Protein AF-A0A4U3A2M6-F1 (afdb_monomer)

InterPro domains:
  IPR001333 Peptidase M32, carboxypeptidase Taq [PF02074] (1-107)
  IPR001333 Peptidase M32, carboxypeptidase Taq [PR00998] (12-31)
  IPR001333 Peptidase M32, carboxypeptidase Taq [PR00998] (32-51)
  IPR001333 Peptidase M32, carboxypeptidase Taq [PR00998] (59-75)
  IPR001333 Peptidase M32, carboxypeptidase Taq [PR00998] (100-107)
  IPR001333 Peptidase M32, carboxypeptidase Taq [PS52034] (1-107)
  IPR001333 Peptidase M32, carboxypeptidase Taq [PTHR34217] (1-107)

Solvent-accessible surface area (backbone atoms only — not comparable to full-atom values): 6215 Å² total; per-residue (Å²): 131,61,46,59,49,76,81,46,81,93,41,64,45,67,42,59,46,83,42,100,90,41,64,62,49,29,55,47,38,38,39,24,26,44,19,38,37,55,54,51,57,64,55,61,73,92,29,63,97,43,100,67,60,56,74,94,40,70,70,60,39,50,48,34,13,48,40,36,25,54,66,41,66,60,27,66,72,48,43,76,72,43,45,68,62,50,41,74,74,42,86,56,78,52,70,93,52,52,74,65,60,51,50,61,74,74,107

Structure (mmCIF, N/CA/C/O backbone):
data_AF-A0A4U3A2M6-F1
#
_entry.id   AF-A0A4U3A2M6-F1
#
loop_
_atom_site.group_PDB
_atom_site.id
_atom_site.type_symbol
_atom_site.label_atom_id
_atom_site.label_alt_id
_atom_site.label_comp_id
_atom_site.label_asym_id
_atom_site.label_entity_id
_atom_site.label_seq_id
_atom_site.pdbx_PDB_ins_code
_atom_site.Cartn_x
_atom_site.Cartn_y
_atom_site.Cartn_z
_atom_site.occupancy
_atom_site.B_iso_or_equiv
_atom_site.auth_seq_id
_atom_site.auth_comp_id
_atom_site.auth_asym_id
_atom_site.auth_atom_id
_atom_site.pdbx_PDB_model_num
ATOM 1 N N . HIS A 1 1 ? 12.305 2.663 8.512 1.00 92.00 1 HIS A N 1
ATOM 2 C CA . HIS A 1 1 ? 11.485 3.365 7.513 1.00 92.00 1 HIS A CA 1
ATOM 3 C C . HIS A 1 1 ? 11.029 2.320 6.517 1.00 92.00 1 HIS A C 1
ATOM 5 O O . HIS A 1 1 ? 11.903 1.569 6.098 1.00 92.00 1 HIS A O 1
ATOM 11 N N . PRO A 1 2 ? 9.717 2.187 6.266 1.00 97.12 2 PRO A N 1
ATOM 12 C CA . PRO A 1 2 ? 9.193 1.354 5.184 1.00 97.12 2 PRO A CA 1
ATOM 13 C C . PRO A 1 2 ? 9.828 1.729 3.841 1.00 97.12 2 PRO A C 1
ATOM 15 O O . PRO A 1 2 ? 10.270 2.869 3.679 1.00 97.12 2 PRO A O 1
ATOM 18 N N . PHE A 1 3 ? 9.959 0.741 2.963 1.00 98.38 3 PHE A N 1
ATOM 19 C CA . PHE A 1 3 ? 10.433 0.899 1.591 1.00 98.38 3 PHE A CA 1
ATOM 20 C C . PHE A 1 3 ? 10.107 -0.352 0.771 1.00 98.38 3 PHE A C 1
ATOM 22 O O . PHE A 1 3 ? 10.019 -1.459 1.322 1.00 98.38 3 PHE A O 1
ATOM 29 N N . GLU A 1 4 ? 10.037 -0.168 -0.540 1.00 98.56 4 GLU A N 1
ATOM 30 C CA . GLU A 1 4 ? 10.047 -1.195 -1.573 1.00 98.56 4 GLU A CA 1
ATOM 31 C C . GLU A 1 4 ? 11.446 -1.309 -2.203 1.00 98.56 4 GLU A C 1
ATOM 33 O O . GLU A 1 4 ? 12.201 -0.336 -2.288 1.00 98.56 4 GLU A O 1
ATOM 38 N N . ILE A 1 5 ? 11.828 -2.528 -2.588 1.00 98.25 5 ILE A N 1
ATOM 39 C CA . ILE A 1 5 ? 13.028 -2.787 -3.378 1.00 98.25 5 ILE A CA 1
ATOM 40 C C . ILE A 1 5 ? 12.817 -3.936 -4.365 1.00 98.25 5 ILE A C 1
ATOM 42 O O . ILE A 1 5 ? 12.459 -5.059 -3.997 1.00 98.25 5 ILE A O 1
ATOM 46 N N . THR A 1 6 ? 13.163 -3.670 -5.619 1.00 97.25 6 THR A N 1
ATOM 47 C CA . THR A 1 6 ? 13.178 -4.659 -6.692 1.00 97.25 6 THR A CA 1
ATOM 48 C C . THR A 1 6 ? 14.576 -5.263 -6.824 1.00 97.25 6 THR A C 1
ATOM 50 O O . THR A 1 6 ? 15.545 -4.569 -7.131 1.00 97.25 6 THR A O 1
ATOM 53 N N . LEU A 1 7 ? 14.699 -6.571 -6.576 1.00 96.31 7 LEU A N 1
ATOM 54 C CA . LEU A 1 7 ? 15.950 -7.322 -6.756 1.00 96.31 7 LEU A CA 1
ATOM 55 C C . LEU A 1 7 ? 16.069 -7.872 -8.181 1.00 96.31 7 LEU A C 1
ATOM 57 O O . LEU A 1 7 ? 17.15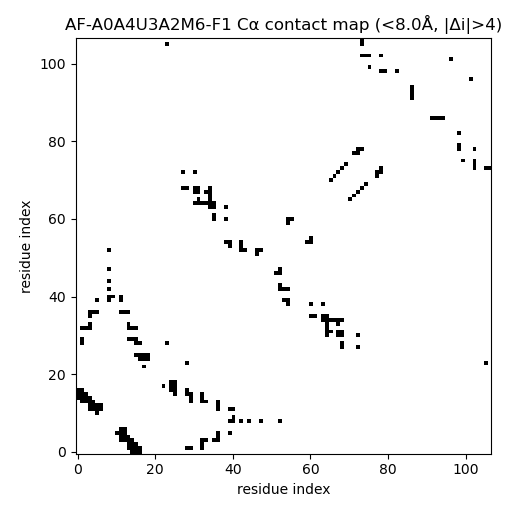7 -7.926 -8.750 1.00 96.31 7 LEU A O 1
ATOM 61 N N . ASN A 1 8 ? 14.941 -8.306 -8.739 1.00 93.25 8 ASN A N 1
ATOM 62 C CA . ASN A 1 8 ? 14.736 -8.646 -10.144 1.00 93.25 8 ASN A CA 1
ATOM 63 C C . ASN A 1 8 ? 13.223 -8.633 -10.430 1.00 93.25 8 ASN A C 1
ATOM 65 O O . ASN A 1 8 ? 12.424 -8.538 -9.502 1.00 93.25 8 ASN A O 1
ATOM 69 N N . ARG A 1 9 ? 12.814 -8.775 -11.697 1.00 92.00 9 ARG A N 1
ATOM 70 C CA . ARG A 1 9 ? 11.395 -8.730 -12.099 1.00 92.00 9 ARG A CA 1
ATOM 71 C C . ARG A 1 9 ? 10.497 -9.713 -11.320 1.00 92.00 9 ARG A C 1
ATOM 73 O O . ARG A 1 9 ? 9.321 -9.432 -11.116 1.00 92.00 9 ARG A O 1
ATOM 80 N N . GLY A 1 10 ? 11.033 -10.855 -10.885 1.00 93.44 10 GLY A N 1
ATOM 81 C CA . GLY A 1 10 ? 10.313 -11.861 -10.095 1.00 93.44 10 GLY A CA 1
ATOM 82 C C . GLY A 1 10 ? 10.468 -11.733 -8.575 1.00 93.44 10 GLY A C 1
ATOM 83 O O . GLY A 1 10 ? 9.882 -12.535 -7.850 1.00 93.44 10 GLY A O 1
ATOM 84 N N . ASP A 1 11 ? 11.251 -10.772 -8.080 1.00 97.88 11 ASP A N 1
ATOM 85 C CA . ASP A 1 11 ? 11.556 -10.592 -6.657 1.00 97.88 11 ASP A CA 1
ATOM 86 C C . ASP A 1 11 ? 11.511 -9.102 -6.294 1.00 97.88 11 ASP A C 1
ATOM 88 O O . ASP A 1 11 ? 12.506 -8.376 -6.381 1.00 97.88 11 ASP A O 1
ATOM 92 N N . VAL A 1 12 ? 10.314 -8.671 -5.900 1.00 98.31 12 VAL A N 1
ATOM 93 C CA . VAL A 1 12 ? 9.995 -7.316 -5.449 1.00 98.31 12 VAL A CA 1
ATOM 94 C C . VAL A 1 12 ? 9.576 -7.400 -3.988 1.00 98.31 12 VAL A C 1
ATOM 96 O O . VAL A 1 12 ? 8.599 -8.078 -3.656 1.00 98.31 12 VAL A O 1
ATOM 99 N N . ARG A 1 13 ? 10.340 -6.764 -3.101 1.00 98.62 13 ARG A N 1
ATOM 100 C CA . ARG A 1 13 ? 10.186 -6.892 -1.648 1.00 98.62 13 ARG A CA 1
ATOM 101 C C . ARG A 1 13 ? 9.763 -5.573 -1.045 1.00 98.62 13 ARG A C 1
ATOM 103 O O . ARG A 1 13 ? 10.229 -4.522 -1.456 1.00 98.62 13 ARG A O 1
ATOM 110 N N . ILE A 1 14 ? 8.947 -5.651 -0.005 1.00 98.75 14 ILE A N 1
ATOM 111 C CA . ILE A 1 14 ? 8.521 -4.488 0.765 1.00 98.75 14 ILE A CA 1
ATOM 112 C C . ILE A 1 14 ? 8.860 -4.678 2.233 1.00 98.75 14 ILE A C 1
ATOM 114 O O . ILE A 1 14 ? 8.961 -5.801 2.735 1.00 98.75 14 ILE A O 1
ATOM 118 N N . THR A 1 15 ? 9.006 -3.569 2.938 1.00 98.56 15 THR A N 1
ATOM 119 C CA . THR A 1 15 ? 9.123 -3.540 4.391 1.00 98.56 15 THR A CA 1
ATOM 120 C C . THR A 1 15 ? 8.027 -2.663 4.968 1.00 98.56 15 THR A C 1
ATOM 122 O O . THR A 1 15 ? 7.540 -1.748 4.320 1.00 98.56 15 THR A O 1
ATOM 125 N N . THR A 1 16 ? 7.634 -2.924 6.208 1.00 98.38 16 THR A N 1
ATOM 126 C CA . THR A 1 16 ? 6.687 -2.073 6.931 1.00 98.38 16 THR A CA 1
ATOM 127 C C . THR A 1 16 ? 7.176 -1.850 8.353 1.00 98.38 16 THR A C 1
ATOM 129 O O . THR A 1 16 ? 8.143 -2.472 8.804 1.00 98.38 16 THR A O 1
ATOM 132 N N . ARG A 1 17 ? 6.523 -0.940 9.072 1.00 97.75 17 ARG A N 1
ATOM 133 C CA . ARG A 1 17 ? 6.811 -0.658 10.474 1.00 97.75 17 ARG A CA 1
ATOM 134 C C . ARG A 1 17 ? 5.550 -0.848 11.302 1.00 97.75 17 ARG A C 1
ATOM 136 O O . ARG A 1 17 ? 4.553 -0.174 11.075 1.00 97.75 17 ARG A O 1
ATOM 143 N N . TYR A 1 18 ? 5.657 -1.693 12.317 1.00 97.44 18 TYR A N 1
ATOM 144 C CA . TYR A 1 18 ? 4.619 -1.866 13.323 1.00 97.44 18 TYR A CA 1
ATOM 145 C C . TYR A 1 18 ? 4.770 -0.843 14.450 1.00 97.44 18 TYR A C 1
ATOM 147 O O . TYR A 1 18 ? 5.887 -0.513 14.863 1.00 97.44 18 TYR A O 1
ATOM 155 N N . ASP A 1 19 ? 3.632 -0.354 14.932 1.00 96.00 19 ASP A N 1
ATOM 156 C CA . ASP A 1 19 ? 3.502 0.411 16.165 1.00 96.00 19 ASP A CA 1
ATOM 157 C C . ASP A 1 19 ? 2.304 -0.153 16.936 1.00 96.00 19 ASP A C 1
ATOM 159 O O . ASP A 1 19 ? 1.170 -0.087 16.464 1.00 96.00 19 ASP A O 1
ATOM 163 N N . GLU A 1 20 ? 2.554 -0.731 18.112 1.00 93.00 20 GLU A N 1
ATOM 164 C CA . GLU A 1 20 ? 1.510 -1.340 18.951 1.00 93.00 20 GLU A CA 1
ATOM 165 C C . GLU A 1 20 ? 0.479 -0.319 19.452 1.00 93.00 20 GLU A C 1
ATOM 167 O O . GLU A 1 20 ? -0.601 -0.695 19.899 1.00 93.00 20 GLU A O 1
ATOM 172 N N . LYS A 1 21 ? 0.793 0.980 19.378 1.00 94.44 21 LYS A N 1
ATOM 173 C CA . LYS A 1 21 ? -0.115 2.063 19.769 1.00 94.44 21 LYS A CA 1
ATOM 174 C C . LYS A 1 21 ? -0.839 2.690 18.582 1.00 94.44 21 LYS A C 1
ATOM 176 O O . LYS A 1 21 ? -1.753 3.483 18.797 1.00 94.44 21 LYS A O 1
ATOM 181 N N . ASP A 1 22 ? -0.442 2.364 17.352 1.00 94.12 22 ASP A N 1
ATOM 182 C CA . ASP A 1 22 ? -1.047 2.911 16.141 1.00 94.12 22 ASP A CA 1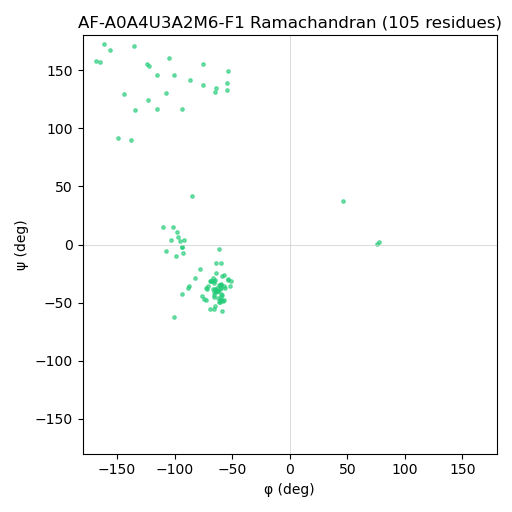
ATOM 183 C C . ASP A 1 22 ? -0.991 1.922 14.965 1.00 94.12 22 ASP A C 1
ATOM 185 O O . ASP A 1 22 ? -0.055 1.911 14.160 1.00 94.12 22 ASP A O 1
ATOM 189 N N . PHE A 1 23 ? -2.052 1.124 14.818 1.00 93.75 23 PHE A N 1
ATOM 190 C CA . PHE A 1 23 ? -2.181 0.134 13.740 1.00 93.75 23 PHE A CA 1
ATOM 191 C C . PHE A 1 23 ? -2.071 0.750 12.332 1.00 93.75 23 PHE A C 1
ATOM 193 O O . PHE A 1 23 ? -1.665 0.068 11.386 1.00 93.75 23 PHE A O 1
ATOM 200 N N . ARG A 1 24 ? -2.415 2.041 12.183 1.00 95.12 24 ARG A N 1
ATOM 201 C CA . ARG A 1 24 ? -2.428 2.749 10.895 1.00 95.12 24 ARG A CA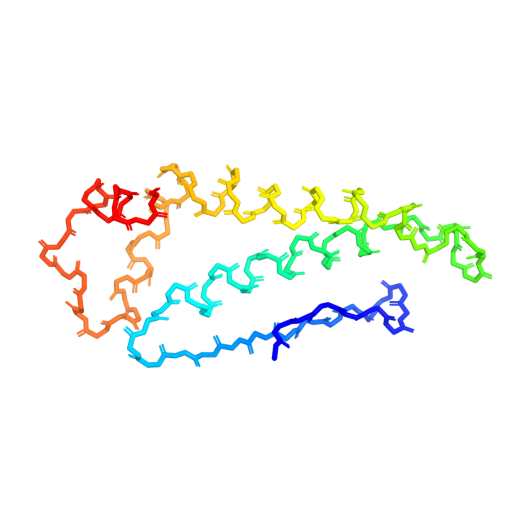 1
ATOM 202 C C . ARG A 1 24 ? -1.040 2.751 10.267 1.00 95.12 24 ARG A C 1
ATOM 204 O O . ARG A 1 24 ? -0.933 2.616 9.051 1.00 95.12 24 ARG A O 1
ATOM 211 N N . MET A 1 25 ? 0.008 2.829 11.092 1.00 96.44 25 MET A N 1
ATOM 212 C CA . MET A 1 25 ? 1.403 2.788 10.648 1.00 96.44 25 MET A CA 1
ATOM 213 C C . MET A 1 25 ? 1.713 1.517 9.855 1.00 96.44 25 MET A C 1
ATOM 215 O O . MET A 1 25 ? 2.273 1.593 8.763 1.00 96.44 25 MET A O 1
ATOM 219 N N . ALA A 1 26 ? 1.312 0.359 10.382 1.00 97.00 26 ALA A N 1
ATOM 220 C CA . ALA A 1 26 ? 1.564 -0.918 9.730 1.00 97.00 26 ALA A CA 1
ATOM 221 C C . ALA A 1 26 ? 0.666 -1.099 8.506 1.00 97.00 26 ALA A C 1
ATOM 223 O O . ALA A 1 26 ? 1.148 -1.468 7.437 1.00 97.00 26 ALA A O 1
ATOM 224 N N . VAL A 1 27 ? -0.636 -0.835 8.646 1.00 97.19 27 VAL A N 1
ATOM 225 C CA . VAL A 1 27 ? -1.614 -1.120 7.590 1.00 97.19 27 VAL A CA 1
ATOM 226 C C . VAL A 1 27 ? -1.427 -0.197 6.388 1.00 97.19 27 VAL A C 1
ATOM 228 O O . VAL A 1 27 ? -1.210 -0.692 5.283 1.00 97.19 27 VAL A O 1
ATOM 231 N N . PHE A 1 28 ? -1.448 1.126 6.577 1.00 98.25 28 PHE A N 1
ATOM 232 C CA . PHE A 1 28 ? -1.303 2.061 5.456 1.00 98.25 28 PHE A CA 1
ATOM 233 C C . PHE A 1 28 ? 0.118 2.071 4.904 1.00 98.25 28 PHE A C 1
ATOM 235 O O . PHE A 1 28 ? 0.272 2.109 3.689 1.00 98.25 28 PHE A O 1
ATOM 242 N N . GLY A 1 29 ? 1.137 1.922 5.759 1.00 98.25 29 GLY A N 1
ATOM 243 C CA . GLY A 1 29 ? 2.516 1.746 5.301 1.00 98.25 29 GLY A CA 1
ATOM 244 C C . GLY A 1 29 ? 2.672 0.514 4.406 1.00 98.25 29 GLY A C 1
ATOM 245 O O . GLY A 1 29 ? 3.274 0.595 3.345 1.00 98.25 29 GLY A O 1
ATOM 246 N N . THR A 1 30 ? 2.057 -0.617 4.763 1.00 98.62 30 THR A N 1
ATOM 247 C CA . THR A 1 30 ? 2.094 -1.817 3.908 1.00 98.62 30 THR A CA 1
ATOM 248 C C . THR A 1 30 ? 1.352 -1.600 2.592 1.00 98.62 30 THR A C 1
ATOM 250 O O . THR A 1 30 ? 1.855 -1.993 1.546 1.00 98.62 30 THR A O 1
ATOM 253 N N . ILE A 1 31 ? 0.170 -0.973 2.615 1.00 98.62 31 ILE A N 1
ATOM 254 C CA . ILE A 1 31 ? -0.591 -0.677 1.390 1.00 98.62 31 ILE A CA 1
ATOM 255 C C . ILE A 1 31 ? 0.205 0.263 0.467 1.00 98.62 31 ILE A C 1
ATOM 257 O O . ILE A 1 31 ? 0.218 0.047 -0.744 1.00 98.62 31 ILE A O 1
ATOM 261 N N . HIS A 1 32 ? 0.890 1.256 1.038 1.00 98.81 32 HIS A N 1
ATOM 262 C CA . HIS A 1 32 ? 1.748 2.197 0.323 1.00 98.81 32 HIS A CA 1
ATOM 263 C C . HIS A 1 32 ? 2.877 1.474 -0.422 1.00 98.81 32 HIS A C 1
ATOM 265 O O . HIS A 1 32 ? 2.953 1.542 -1.650 1.00 98.81 32 HIS A O 1
ATOM 271 N N . GLU A 1 33 ? 3.700 0.705 0.296 1.00 98.81 33 GLU A N 1
ATOM 272 C CA . GLU A 1 33 ? 4.808 -0.034 -0.321 1.00 98.81 33 GLU A CA 1
ATOM 273 C C . GLU A 1 33 ? 4.304 -1.123 -1.284 1.00 98.81 33 GLU A C 1
ATOM 275 O O . GL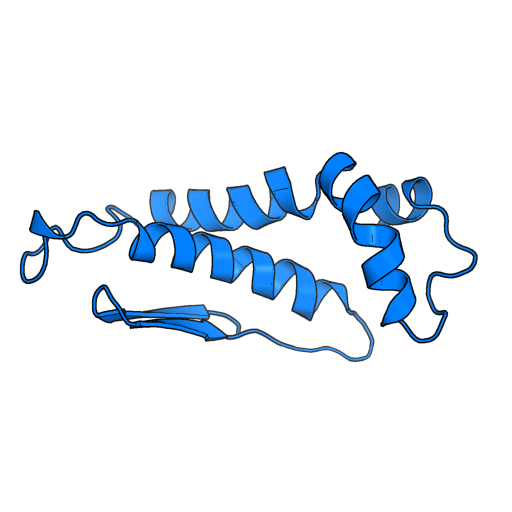U A 1 33 ? 4.925 -1.388 -2.311 1.00 98.81 33 GLU A O 1
ATOM 280 N N . CYS A 1 34 ? 3.135 -1.722 -1.022 1.00 98.50 34 CYS A N 1
ATOM 281 C CA . CYS A 1 34 ? 2.474 -2.613 -1.979 1.00 98.50 34 CYS A CA 1
ATOM 282 C C . CYS A 1 34 ? 2.147 -1.906 -3.299 1.00 98.50 34 CYS A C 1
ATOM 284 O O . CYS A 1 34 ? 2.262 -2.529 -4.350 1.00 98.50 34 CYS A O 1
ATOM 286 N N . GLY A 1 35 ? 1.746 -0.633 -3.282 1.00 98.62 35 GLY A N 1
ATOM 287 C CA . GLY A 1 35 ? 1.484 0.116 -4.512 1.00 98.62 35 GLY A CA 1
ATOM 288 C C . GLY A 1 35 ? 2.744 0.301 -5.363 1.00 98.62 35 GLY A C 1
ATOM 289 O O . GLY A 1 35 ? 2.686 0.127 -6.580 1.00 98.62 35 GLY A O 1
ATOM 290 N N . HIS A 1 36 ? 3.892 0.557 -4.728 1.00 98.69 36 HIS A N 1
ATOM 291 C CA . HIS A 1 36 ? 5.194 0.513 -5.399 1.00 98.69 36 HIS A CA 1
ATOM 292 C C . HIS A 1 36 ? 5.491 -0.879 -5.964 1.00 98.69 36 HIS A C 1
ATOM 294 O O . HIS A 1 36 ? 5.796 -1.020 -7.146 1.00 98.69 36 HIS A O 1
ATOM 300 N N . ALA A 1 37 ? 5.320 -1.925 -5.155 1.00 98.44 37 ALA A N 1
ATOM 301 C CA . ALA A 1 37 ? 5.657 -3.278 -5.573 1.00 98.44 37 ALA A CA 1
ATOM 302 C C . ALA A 1 37 ? 4.791 -3.768 -6.740 1.00 98.44 37 ALA A C 1
ATOM 304 O O . ALA A 1 37 ? 5.296 -4.379 -7.677 1.00 98.44 37 ALA A O 1
ATOM 305 N N . VAL A 1 38 ? 3.490 -3.466 -6.719 1.00 98.12 38 VAL A N 1
ATOM 306 C CA . VAL A 1 38 ? 2.562 -3.795 -7.809 1.00 98.12 38 VAL A CA 1
ATOM 307 C C . VAL A 1 38 ? 2.978 -3.104 -9.105 1.00 98.12 38 VAL A C 1
ATOM 309 O O . VAL A 1 38 ? 2.808 -3.684 -10.177 1.00 98.12 38 VAL A O 1
ATOM 312 N N . TYR A 1 39 ? 3.525 -1.891 -9.040 1.00 98.25 39 TYR A N 1
ATOM 313 C CA . TYR A 1 39 ? 4.020 -1.208 -10.229 1.00 98.25 39 TYR A CA 1
ATOM 314 C C . TYR A 1 39 ? 5.206 -1.951 -10.852 1.00 98.25 39 TYR A C 1
ATOM 316 O O . TYR A 1 39 ? 5.140 -2.316 -12.028 1.00 98.25 39 TYR A O 1
ATOM 324 N N . GLU A 1 40 ? 6.232 -2.247 -10.056 1.00 98.19 40 GLU A N 1
ATOM 325 C CA . GLU A 1 40 ? 7.440 -2.946 -10.510 1.00 98.19 40 GLU A CA 1
ATOM 326 C C . GLU A 1 40 ? 7.135 -4.380 -10.985 1.00 98.19 40 GLU A C 1
ATOM 328 O O . GLU A 1 40 ? 7.607 -4.812 -12.039 1.00 98.19 40 GLU A O 1
ATOM 333 N N . GLN A 1 41 ? 6.246 -5.102 -10.291 1.00 97.69 41 GLN A N 1
ATOM 334 C CA . GLN A 1 41 ? 5.817 -6.455 -10.675 1.00 97.69 41 GLN A CA 1
ATOM 335 C C . GLN A 1 41 ? 5.069 -6.512 -12.017 1.00 97.69 41 GLN A C 1
ATOM 337 O O . GLN A 1 41 ? 5.051 -7.559 -12.667 1.00 97.69 41 GLN A O 1
ATOM 342 N N . ASN A 1 42 ? 4.442 -5.413 -12.446 1.00 96.88 42 ASN A N 1
ATOM 343 C CA . ASN A 1 42 ? 3.682 -5.357 -13.698 1.00 96.88 42 ASN A CA 1
ATOM 344 C C . ASN A 1 42 ? 4.510 -4.895 -14.906 1.00 96.88 42 ASN A C 1
ATOM 346 O O . ASN A 1 42 ? 3.975 -4.762 -16.013 1.00 96.88 42 ASN A O 1
ATOM 350 N N . ILE A 1 43 ? 5.815 -4.677 -14.738 1.00 97.00 43 ILE A N 1
ATOM 351 C CA . ILE A 1 43 ? 6.701 -4.365 -15.856 1.00 97.00 43 ILE A CA 1
ATOM 352 C C . ILE A 1 43 ? 6.784 -5.567 -16.803 1.00 97.00 43 ILE A C 1
ATOM 354 O O . ILE A 1 43 ? 6.990 -6.718 -16.408 1.00 97.00 43 ILE A O 1
ATOM 358 N N . ALA A 1 44 ? 6.602 -5.294 -18.096 1.00 96.88 44 ALA A N 1
ATOM 359 C CA . ALA A 1 44 ? 6.525 -6.336 -19.108 1.00 96.88 44 ALA A CA 1
ATOM 360 C C . ALA A 1 44 ? 7.842 -7.121 -19.228 1.00 96.88 44 ALA A C 1
ATOM 362 O O . ALA A 1 44 ? 8.912 -6.537 -19.386 1.00 96.88 44 ALA A O 1
ATOM 363 N N . GLU A 1 45 ? 7.737 -8.451 -19.286 1.00 96.56 45 GLU A N 1
ATOM 364 C CA . GLU A 1 45 ? 8.869 -9.390 -19.383 1.00 96.56 45 GLU A CA 1
ATOM 365 C C . GLU A 1 45 ? 9.849 -9.077 -20.514 1.00 96.56 45 GLU A C 1
ATOM 367 O O . GLU A 1 45 ? 11.055 -9.212 -20.357 1.00 96.56 45 GLU A O 1
ATOM 372 N N . LYS A 1 46 ? 9.345 -8.581 -21.648 1.00 97.81 46 LYS A N 1
ATOM 373 C CA . LYS A 1 46 ? 10.177 -8.211 -22.802 1.00 97.81 46 LYS A CA 1
ATOM 374 C C . LYS A 1 46 ? 11.221 -7.126 -22.503 1.00 97.81 46 LYS A C 1
ATOM 376 O O . LYS A 1 46 ? 12.094 -6.902 -23.335 1.00 97.81 46 LYS A O 1
ATOM 381 N N . PHE A 1 47 ? 11.084 -6.403 -21.390 1.00 97.19 47 PHE A N 1
ATOM 382 C CA . PHE A 1 47 ? 12.037 -5.380 -20.972 1.00 97.19 47 PHE A CA 1
ATOM 383 C C . PHE A 1 47 ? 13.116 -5.912 -20.033 1.00 97.19 47 PHE A C 1
ATOM 385 O O . PHE A 1 47 ? 14.063 -5.177 -19.763 1.00 97.19 47 PHE A O 1
ATOM 392 N N . GLU A 1 48 ? 13.026 -7.159 -19.574 1.00 96.62 48 GLU A N 1
ATOM 393 C CA . GLU A 1 48 ? 13.989 -7.759 -18.654 1.00 96.62 48 GLU A CA 1
ATOM 394 C C . GLU A 1 48 ? 15.431 -7.664 -19.185 1.00 96.62 48 GLU A C 1
ATOM 396 O O . GLU A 1 48 ? 15.706 -7.893 -20.364 1.00 96.62 48 GLU A O 1
ATOM 401 N N . GLY A 1 49 ? 16.359 -7.245 -18.318 1.00 94.62 49 GLY A N 1
ATOM 402 C CA . GLY A 1 49 ? 17.761 -6.998 -18.677 1.00 94.62 49 GLY A CA 1
ATOM 403 C C . GLY A 1 49 ? 18.024 -5.698 -19.450 1.00 94.62 49 GLY A C 1
ATOM 404 O O . GLY A 1 49 ? 19.174 -5.411 -19.781 1.00 94.62 49 GLY A O 1
ATOM 405 N N . THR A 1 50 ? 16.996 -4.890 -19.727 1.00 97.00 50 THR A N 1
ATOM 406 C CA . THR A 1 50 ? 17.140 -3.583 -20.385 1.00 97.00 50 THR A CA 1
ATOM 407 C C . THR A 1 50 ? 16.979 -2.428 -19.388 1.00 97.00 50 THR A C 1
ATOM 409 O O . THR A 1 50 ? 16.331 -2.597 -18.354 1.00 97.00 50 THR A O 1
ATOM 412 N N . PRO A 1 51 ? 17.458 -1.211 -19.716 1.00 95.38 51 PRO A N 1
ATOM 413 C CA . PRO A 1 51 ? 17.188 -0.005 -18.924 1.00 95.38 51 PRO A CA 1
ATOM 414 C C . PRO A 1 51 ? 15.704 0.391 -18.817 1.00 95.38 51 PRO A C 1
ATOM 416 O O . PRO A 1 51 ? 15.392 1.371 -18.153 1.00 95.38 51 PRO A O 1
ATOM 419 N N . LEU A 1 52 ? 14.799 -0.319 -19.502 1.00 96.69 52 LEU A N 1
ATOM 420 C CA . LEU A 1 52 ? 13.351 -0.105 -19.435 1.00 96.69 52 LEU A CA 1
ATOM 421 C C . LEU A 1 52 ? 12.668 -1.006 -18.389 1.00 96.69 52 LEU A C 1
ATOM 423 O O . LEU A 1 52 ? 11.453 -0.927 -18.233 1.00 96.69 52 LEU A O 1
ATOM 427 N N . CYS A 1 53 ? 13.414 -1.882 -17.701 1.00 96.88 53 CYS A N 1
ATOM 428 C CA . CYS A 1 53 ? 12.883 -2.821 -16.706 1.00 96.88 53 CYS A CA 1
ATOM 429 C C . CYS A 1 53 ? 12.740 -2.208 -15.302 1.00 96.88 53 CYS A C 1
ATOM 431 O O . CYS A 1 53 ? 13.118 -2.837 -14.316 1.00 96.88 53 CYS A O 1
ATOM 433 N N . SER A 1 54 ? 12.263 -0.972 -15.212 1.00 95.94 54 SER A N 1
ATOM 434 C CA . SER A 1 54 ? 11.994 -0.297 -13.940 1.00 95.94 54 SER A CA 1
ATOM 435 C C . SER A 1 54 ? 10.947 0.795 -14.131 1.00 95.94 54 SER A C 1
ATOM 437 O O . SER A 1 54 ? 10.663 1.217 -15.259 1.00 95.94 54 SER A O 1
ATOM 439 N N . GLY A 1 55 ? 10.412 1.314 -13.033 1.00 96.00 55 GLY A N 1
ATOM 440 C CA . GLY A 1 55 ? 9.529 2.464 -13.045 1.00 96.00 55 GLY A CA 1
ATOM 441 C C . GLY A 1 55 ? 10.144 3.678 -13.748 1.00 96.00 55 GLY A C 1
ATOM 442 O O . GLY A 1 55 ? 11.323 4.000 -13.602 1.00 96.00 55 GLY A O 1
ATOM 443 N N . THR A 1 56 ? 9.324 4.384 -14.531 1.00 96.69 56 THR A N 1
ATOM 444 C CA . THR A 1 56 ? 9.805 5.476 -15.397 1.00 96.69 56 THR A CA 1
ATOM 445 C C . THR A 1 56 ? 10.346 6.705 -14.656 1.00 96.69 56 THR A C 1
ATOM 447 O O . THR A 1 56 ? 11.141 7.450 -15.226 1.00 96.69 56 THR A O 1
ATOM 450 N N . SER A 1 57 ? 9.858 6.993 -13.447 1.00 97.94 57 SER A N 1
ATOM 451 C CA . SER A 1 57 ? 10.285 8.125 -12.618 1.00 97.94 57 SER A CA 1
ATOM 452 C C . SER A 1 57 ? 9.743 7.976 -11.199 1.00 97.94 57 SER A C 1
ATOM 454 O O . SER A 1 57 ? 8.710 7.335 -11.001 1.00 97.94 57 SER A O 1
ATOM 456 N N . MET A 1 58 ? 10.374 8.644 -10.229 1.00 97.56 58 MET A N 1
ATOM 457 C CA . MET A 1 58 ? 9.897 8.648 -8.839 1.00 97.56 58 MET A CA 1
ATOM 458 C C . MET A 1 58 ? 8.486 9.225 -8.695 1.00 97.56 58 MET A C 1
ATOM 460 O O . MET A 1 58 ? 7.711 8.728 -7.893 1.00 97.56 58 MET A O 1
ATOM 464 N N . GLY A 1 59 ? 8.118 10.234 -9.493 1.00 98.50 59 GLY A N 1
ATOM 465 C CA . GLY A 1 59 ? 6.769 10.807 -9.443 1.00 98.50 59 GLY A CA 1
ATOM 466 C C . GLY A 1 59 ? 5.691 9.813 -9.880 1.00 98.50 59 GLY A C 1
ATOM 467 O O . GLY A 1 59 ? 4.629 9.746 -9.268 1.00 98.50 59 GLY A O 1
ATOM 468 N N . ILE A 1 60 ? 5.968 9.000 -10.905 1.00 98.38 60 ILE A N 1
ATOM 469 C CA . ILE A 1 60 ? 5.058 7.919 -11.299 1.00 98.38 60 ILE A CA 1
ATOM 470 C C . ILE A 1 60 ? 5.095 6.786 -10.273 1.00 98.38 60 ILE A C 1
ATOM 472 O O . ILE A 1 60 ? 4.037 6.267 -9.936 1.00 98.38 60 ILE A O 1
ATOM 476 N N . HIS A 1 61 ? 6.261 6.456 -9.720 1.00 98.25 61 HIS A N 1
ATOM 477 C CA . HIS A 1 61 ? 6.394 5.444 -8.671 1.00 98.25 61 HIS A CA 1
ATOM 478 C C . HIS A 1 61 ? 5.535 5.781 -7.440 1.00 98.25 61 HIS A C 1
ATOM 480 O O . HIS A 1 61 ? 4.731 4.964 -6.997 1.00 98.25 61 HIS A O 1
ATOM 486 N N . GLU A 1 62 ? 5.630 7.023 -6.965 1.00 98.62 62 GLU A N 1
ATOM 487 C CA . GLU A 1 62 ? 4.850 7.560 -5.845 1.00 98.62 62 GLU A CA 1
ATOM 488 C C . GLU A 1 62 ? 3.363 7.702 -6.174 1.00 98.62 62 GLU A C 1
ATOM 490 O O . GLU A 1 62 ? 2.498 7.520 -5.322 1.00 98.62 62 GLU A O 1
ATOM 495 N N . SER A 1 63 ? 3.021 7.967 -7.439 1.00 98.62 63 SER A N 1
ATOM 496 C CA . SER A 1 63 ? 1.614 7.973 -7.845 1.00 98.62 63 SER A CA 1
ATOM 497 C C . SER A 1 63 ? 0.945 6.617 -7.610 1.00 98.62 63 SER A C 1
ATOM 499 O O . SER A 1 63 ? -0.234 6.582 -7.269 1.00 98.62 63 SER A O 1
ATOM 501 N N . GLN A 1 64 ? 1.683 5.509 -7.761 1.00 98.75 64 GLN A N 1
ATOM 502 C CA . GLN A 1 64 ? 1.142 4.168 -7.552 1.00 98.75 64 GLN A CA 1
ATOM 503 C C . GLN A 1 64 ? 0.997 3.855 -6.061 1.00 98.75 64 GLN A C 1
ATOM 505 O O . GLN A 1 64 ? -0.070 3.395 -5.654 1.00 98.75 64 GLN A O 1
ATOM 510 N N . SER A 1 65 ? 1.994 4.171 -5.228 1.00 98.62 65 SER A N 1
ATOM 511 C CA . SER A 1 65 ? 1.873 3.994 -3.773 1.00 98.62 65 SER A CA 1
ATOM 512 C C . SER A 1 65 ? 0.721 4.807 -3.189 1.00 98.62 65 SER A C 1
ATOM 514 O O . SER A 1 65 ? -0.142 4.249 -2.510 1.00 98.62 65 SER A O 1
ATOM 516 N N . LEU A 1 66 ? 0.613 6.092 -3.540 1.00 98.56 66 LEU A N 1
ATOM 517 C CA . LEU A 1 66 ? -0.470 6.962 -3.075 1.00 98.56 66 LEU A CA 1
ATOM 518 C C . LEU A 1 66 ? -1.836 6.574 -3.648 1.00 98.56 66 LEU A C 1
ATOM 520 O O . LEU A 1 66 ? -2.853 6.760 -2.976 1.00 98.56 66 LEU A O 1
ATOM 524 N N . PHE A 1 67 ? -1.893 6.034 -4.869 1.00 98.75 67 PHE A N 1
ATOM 525 C CA . PHE A 1 67 ? -3.136 5.492 -5.416 1.00 98.75 67 PHE A CA 1
ATOM 526 C C . PHE A 1 67 ? -3.642 4.327 -4.561 1.00 98.75 67 PHE A C 1
ATOM 528 O O . PHE A 1 67 ? -4.799 4.324 -4.133 1.00 98.75 67 PHE A O 1
ATOM 535 N N . PHE A 1 68 ? -2.769 3.373 -4.245 1.00 98.69 68 PHE A N 1
ATOM 536 C CA . PHE A 1 68 ? -3.130 2.254 -3.381 1.00 98.69 68 PHE A CA 1
ATOM 537 C C . PHE A 1 68 ? -3.437 2.703 -1.952 1.00 98.69 68 PHE A C 1
ATOM 539 O O . PHE A 1 68 ? -4.457 2.293 -1.405 1.00 98.69 68 PHE A O 1
ATOM 546 N N . GLU A 1 69 ? -2.626 3.571 -1.350 1.00 98.62 69 GLU A N 1
ATOM 547 C CA . GLU A 1 69 ? -2.837 4.022 0.028 1.00 98.62 69 GLU A CA 1
ATOM 548 C C . GLU A 1 69 ? -4.120 4.850 0.166 1.00 98.62 69 GLU A C 1
ATOM 550 O O . GLU A 1 69 ? -5.000 4.511 0.959 1.00 98.62 69 GLU A O 1
ATOM 555 N N . ASN A 1 70 ? -4.256 5.919 -0.619 1.00 98.19 70 ASN A N 1
ATOM 556 C CA . ASN A 1 70 ? -5.285 6.932 -0.393 1.00 98.19 70 ASN A CA 1
ATOM 557 C C . ASN A 1 70 ? -6.557 6.672 -1.203 1.00 98.19 70 ASN A C 1
ATOM 559 O O . ASN A 1 70 ? -7.658 6.792 -0.672 1.00 98.19 70 ASN A O 1
ATOM 563 N N . PHE A 1 71 ? -6.444 6.289 -2.477 1.00 98.00 71 PHE A N 1
ATOM 564 C CA . PHE A 1 71 ? -7.631 6.097 -3.319 1.00 98.00 71 PHE A CA 1
ATOM 565 C C . PHE A 1 71 ? -8.287 4.731 -3.121 1.00 98.00 71 PHE A C 1
ATOM 567 O O . PHE A 1 71 ? -9.502 4.622 -3.292 1.00 98.00 71 PHE A O 1
ATOM 574 N N . ILE A 1 72 ? -7.513 3.708 -2.745 1.00 98.19 72 ILE A N 1
ATOM 575 C CA . ILE A 1 72 ? -8.027 2.374 -2.411 1.00 98.19 72 ILE A CA 1
ATOM 576 C C . ILE A 1 72 ? -8.102 2.199 -0.891 1.00 98.19 72 ILE A C 1
ATOM 578 O O . ILE A 1 72 ? -9.194 2.026 -0.354 1.00 98.19 72 ILE A O 1
ATOM 582 N N . GLY A 1 73 ? -6.968 2.265 -0.193 1.00 97.94 73 GLY A N 1
ATOM 583 C CA . GLY A 1 73 ? -6.843 1.930 1.225 1.00 97.94 73 GLY A CA 1
ATOM 584 C C . GLY A 1 73 ? -7.626 2.850 2.157 1.00 97.94 73 GLY A C 1
ATOM 585 O O . GLY A 1 73 ? -8.122 2.385 3.176 1.00 97.94 73 GLY A O 1
ATOM 586 N N . ARG A 1 74 ? -7.816 4.127 1.808 1.00 98.12 74 ARG A N 1
ATOM 587 C CA . ARG A 1 74 ? -8.673 5.061 2.564 1.00 98.12 74 ARG A CA 1
ATOM 588 C C . ARG A 1 74 ? -10.083 5.202 1.997 1.00 98.12 74 ARG A C 1
ATOM 590 O O . ARG A 1 74 ? -10.862 6.006 2.494 1.00 98.12 74 ARG A O 1
ATOM 597 N N . ASN A 1 75 ? -10.468 4.405 0.999 1.00 98.31 75 ASN A N 1
ATOM 598 C CA . ASN A 1 75 ? -11.821 4.436 0.450 1.00 98.31 75 ASN A CA 1
ATOM 599 C C . ASN A 1 75 ? -12.831 3.756 1.385 1.00 98.31 75 ASN A C 1
ATOM 601 O O . ASN A 1 75 ? -12.611 2.640 1.858 1.00 98.31 75 ASN A O 1
ATOM 605 N N . LYS A 1 76 ? -14.013 4.356 1.559 1.00 98.31 76 LYS A N 1
ATOM 606 C CA . LYS A 1 76 ? -15.092 3.778 2.378 1.00 98.31 76 LYS A CA 1
ATOM 607 C C . LYS A 1 76 ? -15.492 2.367 1.932 1.00 98.31 76 LYS A C 1
ATOM 609 O O . LYS A 1 76 ? -15.783 1.510 2.762 1.00 98.31 76 LYS A O 1
ATOM 614 N N . SER A 1 77 ? -15.493 2.101 0.627 1.00 98.19 77 SER A N 1
ATOM 615 C CA . SER A 1 77 ? -15.868 0.792 0.074 1.00 98.19 77 SER A CA 1
ATOM 616 C C . SER A 1 77 ? -14.842 -0.295 0.393 1.00 98.19 77 SER A C 1
ATOM 618 O O . SER A 1 77 ? -15.224 -1.450 0.571 1.00 98.19 77 SER A O 1
ATOM 620 N N . PHE A 1 78 ? -13.559 0.067 0.506 1.00 98.31 78 PHE A N 1
ATOM 621 C CA . PHE A 1 78 ? -12.515 -0.856 0.946 1.00 98.31 78 PHE A CA 1
ATOM 622 C C . PHE A 1 78 ? -12.793 -1.320 2.377 1.00 98.31 78 PHE A C 1
ATOM 624 O O . PHE A 1 78 ? -12.804 -2.519 2.649 1.00 98.31 78 PHE A O 1
ATOM 631 N N . TRP A 1 79 ? -13.125 -0.394 3.276 1.00 98.12 79 TRP A N 1
ATOM 632 C CA . TRP A 1 79 ? -13.407 -0.736 4.669 1.00 98.12 79 TRP A CA 1
ATOM 633 C C . TRP A 1 79 ? -14.742 -1.440 4.860 1.00 98.12 79 TRP A C 1
ATOM 635 O O . TRP A 1 79 ? -14.786 -2.425 5.582 1.00 98.12 79 TRP A O 1
ATOM 645 N N . LYS A 1 80 ? -15.798 -1.084 4.124 1.00 97.88 80 LYS A N 1
ATOM 646 C CA . LYS A 1 80 ? -17.053 -1.862 4.146 1.00 97.88 80 LYS A CA 1
ATOM 647 C C . LYS A 1 80 ? -16.857 -3.354 3.858 1.00 97.88 80 LYS A C 1
ATOM 649 O O . LYS A 1 80 ? -17.635 -4.162 4.346 1.00 97.88 80 LYS A O 1
ATOM 654 N N . LYS A 1 81 ? -15.845 -3.714 3.062 1.00 98.06 81 LYS A N 1
ATOM 655 C CA . LYS A 1 81 ? -15.513 -5.108 2.751 1.00 98.06 81 LYS A CA 1
ATOM 656 C C . LYS A 1 81 ? -14.565 -5.748 3.771 1.00 98.06 81 LYS A C 1
ATOM 658 O O . LYS A 1 81 ? -14.678 -6.941 4.019 1.00 98.06 81 LYS A O 1
ATOM 663 N N . ASN A 1 82 ? -13.615 -4.984 4.311 1.00 97.81 82 ASN A N 1
ATOM 664 C CA . ASN A 1 82 ? -12.499 -5.518 5.103 1.00 97.81 82 ASN A CA 1
ATOM 665 C C . ASN A 1 82 ? -12.597 -5.231 6.613 1.00 97.81 82 ASN A C 1
ATOM 667 O O . ASN A 1 82 ? -11.761 -5.709 7.372 1.00 97.81 82 ASN A O 1
ATOM 671 N N . TYR A 1 83 ? -13.575 -4.447 7.070 1.00 97.75 83 TYR A N 1
ATOM 672 C CA . TYR A 1 83 ? -13.654 -4.012 8.467 1.00 97.75 83 TYR A CA 1
ATOM 673 C C . TYR A 1 83 ? -13.934 -5.159 9.440 1.00 97.75 83 TYR A C 1
ATOM 675 O O . TYR A 1 83 ? -13.312 -5.220 10.496 1.00 97.75 83 TYR A O 1
ATOM 683 N N . ASP A 1 84 ? -14.787 -6.114 9.062 1.00 97.19 84 ASP A N 1
ATOM 684 C CA . ASP A 1 84 ? -15.038 -7.300 9.891 1.00 97.19 84 ASP A CA 1
ATOM 685 C C . ASP A 1 84 ? -13.768 -8.147 10.062 1.00 97.19 84 ASP A C 1
ATOM 687 O O . ASP A 1 84 ? -13.487 -8.622 11.160 1.00 97.19 84 ASP A O 1
ATOM 691 N N . LEU A 1 85 ? -12.947 -8.253 9.010 1.00 97.00 85 LEU A N 1
ATOM 692 C CA . LEU A 1 85 ? -11.645 -8.921 9.074 1.00 97.00 85 LEU A CA 1
ATOM 693 C C . LEU A 1 85 ? -10.668 -8.164 9.984 1.00 97.00 85 LEU A C 1
ATOM 695 O O . LEU A 1 85 ? -9.941 -8.780 10.754 1.00 97.00 85 LEU A O 1
ATOM 699 N N . LEU A 1 86 ? -10.656 -6.827 9.929 1.00 96.19 86 LEU A N 1
ATOM 700 C CA . LEU A 1 86 ? -9.847 -6.025 10.852 1.00 96.19 86 LEU A CA 1
ATOM 701 C C . LEU A 1 86 ? -10.261 -6.287 12.307 1.00 96.19 86 LEU A C 1
ATOM 703 O O . LEU A 1 86 ? -9.392 -6.484 13.153 1.00 96.19 86 LEU A O 1
ATOM 707 N N . LYS A 1 87 ? -11.569 -6.321 12.589 1.00 96.25 87 LYS A N 1
ATOM 708 C CA . LYS A 1 87 ? -12.111 -6.591 13.929 1.00 96.25 87 LYS A CA 1
ATOM 709 C C . LYS A 1 87 ? -11.713 -7.961 14.469 1.00 96.25 87 LYS A C 1
ATOM 711 O O . LYS A 1 87 ? -11.435 -8.074 15.661 1.00 96.25 87 LYS A O 1
ATOM 716 N N . GLU A 1 88 ? -11.670 -8.979 13.610 1.00 96.75 88 GLU A N 1
ATOM 717 C CA . GLU A 1 88 ? -11.247 -10.337 13.978 1.00 96.75 88 GLU A CA 1
ATOM 718 C C . GLU A 1 88 ? -9.831 -10.361 14.579 1.00 96.75 88 GLU A C 1
ATOM 720 O O . GLU A 1 88 ? -9.582 -11.102 15.527 1.00 96.75 88 GLU A O 1
ATOM 725 N N . TYR A 1 89 ? -8.930 -9.507 14.082 1.00 94.56 89 TYR A N 1
ATOM 726 C CA . TYR A 1 89 ? -7.525 -9.454 14.506 1.00 94.56 89 TYR A CA 1
ATOM 727 C C . TYR A 1 89 ? -7.183 -8.295 15.452 1.00 94.56 89 TYR A C 1
ATOM 729 O O .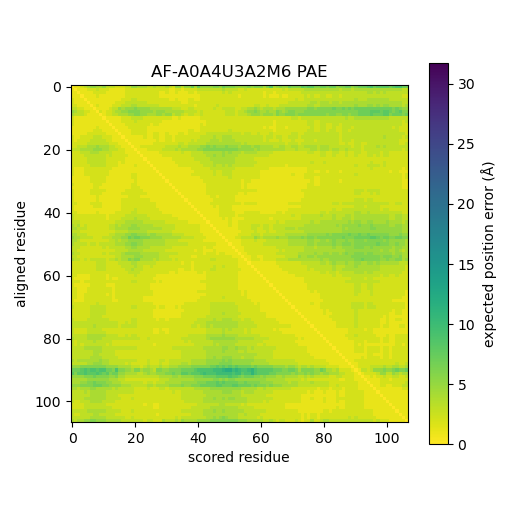 TYR A 1 89 ? -6.013 -8.113 15.784 1.00 94.56 89 TYR A O 1
ATOM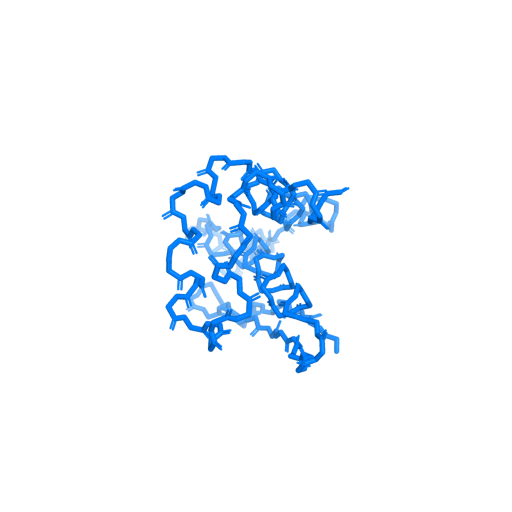 737 N N . SER A 1 90 ? -8.158 -7.486 15.873 1.00 91.62 90 SER A N 1
ATOM 738 C CA . SER A 1 90 ? -7.907 -6.274 16.667 1.00 91.62 90 SER A CA 1
ATOM 739 C C . SER A 1 90 ? -8.171 -6.438 18.167 1.00 91.62 90 SER A C 1
ATOM 741 O O . SER A 1 90 ? -8.388 -5.434 18.843 1.00 91.62 90 SER A O 1
ATOM 743 N N . ASP A 1 91 ? -8.288 -7.668 18.675 1.00 90.81 91 ASP A N 1
ATOM 744 C CA . ASP A 1 91 ? -8.569 -7.976 20.090 1.00 90.81 91 ASP A CA 1
ATOM 745 C C . ASP A 1 91 ? -9.720 -7.145 20.697 1.00 90.81 91 ASP A C 1
ATOM 747 O O . ASP A 1 91 ? -9.693 -6.705 21.845 1.00 90.81 91 ASP A O 1
ATOM 751 N N . GLY A 1 92 ? -10.757 -6.895 19.891 1.00 93.19 92 GLY A N 1
ATOM 752 C CA . GLY A 1 92 ? -11.944 -6.139 20.290 1.00 93.19 92 GLY A CA 1
ATOM 753 C C . GLY A 1 92 ? -11.803 -4.612 20.347 1.00 93.19 92 GLY A C 1
ATOM 754 O O . GLY A 1 92 ? -12.797 -3.950 20.638 1.00 93.19 92 GLY A O 1
ATOM 755 N N . GLN A 1 93 ? -10.645 -4.034 19.998 1.00 93.19 93 GLN A N 1
ATOM 756 C CA . GLN A 1 93 ? -10.405 -2.578 19.968 1.00 93.19 93 GLN A CA 1
ATOM 757 C C . GLN A 1 93 ? -11.466 -1.791 19.175 1.00 93.19 93 GLN A C 1
ATOM 759 O O . GLN A 1 93 ? -11.768 -0.646 19.503 1.00 93.19 93 GLN A O 1
ATOM 764 N N . PHE A 1 94 ? -12.035 -2.402 18.134 1.00 95.94 94 PHE A N 1
ATOM 765 C CA . PHE A 1 94 ? -13.002 -1.777 17.229 1.00 95.94 94 PHE A CA 1
ATOM 766 C C . PHE A 1 94 ? -14.432 -2.331 17.385 1.00 95.94 94 PHE A C 1
ATOM 768 O O . PHE A 1 94 ? -15.266 -2.142 16.503 1.00 95.94 94 PHE A O 1
ATOM 775 N N . ASN A 1 95 ? -14.745 -3.055 18.467 1.00 95.56 95 ASN A N 1
ATOM 776 C CA . ASN A 1 95 ? -16.047 -3.721 18.601 1.00 95.56 95 ASN A CA 1
ATOM 777 C C . ASN A 1 95 ? -17.232 -2.758 18.675 1.00 95.56 95 ASN A C 1
ATOM 779 O O . ASN A 1 95 ? -18.255 -3.036 18.045 1.00 95.56 95 ASN A O 1
ATOM 783 N N . ASP A 1 96 ? -17.048 -1.639 19.371 1.00 96.94 96 ASP A N 1
ATOM 784 C CA . ASP A 1 96 ? -18.071 -0.616 19.606 1.00 96.94 96 ASP A CA 1
ATOM 785 C C . ASP A 1 96 ? -17.966 0.569 18.632 1.00 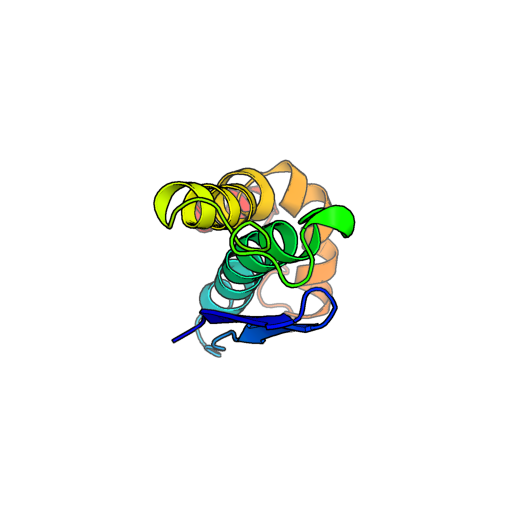96.94 96 ASP A C 1
ATOM 787 O O . ASP A 1 96 ? -18.604 1.597 18.837 1.00 96.94 96 ASP A O 1
ATOM 791 N N . ILE A 1 97 ? -17.151 0.439 17.581 1.00 97.88 97 ILE A N 1
ATOM 792 C CA . ILE A 1 97 ? -16.958 1.469 16.559 1.00 97.88 97 ILE A CA 1
ATOM 793 C C . ILE A 1 97 ? -17.660 1.009 15.282 1.00 97.88 97 ILE A C 1
ATOM 795 O O . ILE A 1 97 ? -17.504 -0.130 14.833 1.00 97.88 97 ILE A O 1
ATOM 799 N N . SER A 1 98 ? -18.470 1.882 14.691 1.00 98.00 98 SER A N 1
ATOM 800 C CA . SER A 1 98 ? -19.062 1.614 13.383 1.00 98.00 98 SER A CA 1
ATOM 801 C C . SER A 1 98 ? -18.027 1.785 12.268 1.00 98.00 98 SER A C 1
ATOM 803 O O . SER A 1 98 ? -17.076 2.558 12.378 1.00 98.00 98 SER A O 1
ATOM 805 N N . VAL A 1 99 ? -18.234 1.113 11.131 1.00 98.06 99 VAL A N 1
ATOM 806 C CA . VAL A 1 99 ? -17.362 1.286 9.953 1.00 98.06 99 VAL A CA 1
ATOM 807 C C . VAL A 1 99 ? -17.322 2.739 9.459 1.00 98.06 99 VAL A C 1
ATOM 809 O O . VAL A 1 99 ? -16.332 3.163 8.868 1.00 98.06 99 VAL A O 1
ATOM 812 N N . ASP A 1 100 ? -18.386 3.505 9.711 1.00 98.38 100 ASP A N 1
ATOM 813 C C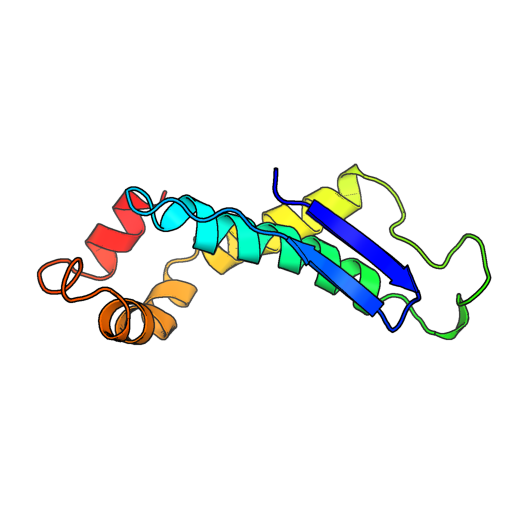A . ASP A 1 100 ? -18.487 4.909 9.327 1.00 98.38 100 ASP A CA 1
ATOM 814 C C . ASP A 1 100 ? -17.623 5.795 10.238 1.00 98.38 100 ASP A C 1
ATOM 816 O O . ASP A 1 100 ? -16.810 6.557 9.724 1.00 98.38 100 ASP A O 1
ATOM 820 N N . GLU A 1 101 ? -17.695 5.617 11.562 1.00 98.25 101 GLU A N 1
ATOM 821 C CA . GLU A 1 101 ? -16.811 6.311 12.517 1.00 98.25 101 GLU A CA 1
ATOM 822 C C . GLU A 1 101 ? -15.339 5.941 12.307 1.00 98.25 101 GLU A C 1
ATOM 824 O O . GLU A 1 101 ? -14.459 6.800 12.365 1.00 98.25 101 GLU A O 1
ATOM 829 N N . PHE A 1 102 ? -15.061 4.664 12.028 1.00 97.88 102 PHE A N 1
ATOM 830 C CA . PHE A 1 102 ? -13.717 4.216 11.685 1.00 97.88 102 PHE A CA 1
ATOM 831 C C . PHE A 1 102 ? -13.203 4.915 10.422 1.00 97.88 102 PHE A C 1
ATOM 833 O O . PHE A 1 102 ? -12.080 5.413 10.417 1.00 97.88 102 PHE A O 1
ATOM 840 N N . TYR A 1 103 ? -14.021 4.965 9.364 1.00 98.25 103 TYR A N 1
ATOM 841 C CA . TYR A 1 103 ? -13.680 5.625 8.104 1.00 98.25 103 TYR A CA 1
ATOM 842 C C . TYR A 1 103 ? -13.393 7.120 8.295 1.00 98.25 103 TYR A C 1
ATOM 844 O O . TYR A 1 103 ? -12.423 7.624 7.726 1.00 98.25 103 TYR A O 1
ATOM 852 N N . ASP A 1 104 ? -14.197 7.805 9.108 1.00 97.94 104 ASP A N 1
ATOM 853 C CA . ASP A 1 104 ? -14.003 9.222 9.409 1.00 97.94 104 ASP A CA 1
ATOM 854 C C . ASP A 1 104 ? -12.702 9.460 10.200 1.00 97.94 104 ASP A C 1
ATOM 856 O O . ASP A 1 104 ? -12.041 10.468 9.992 1.00 97.94 104 ASP A O 1
ATOM 860 N N . ALA A 1 105 ? -12.286 8.529 11.068 1.00 96.56 105 ALA A N 1
ATOM 861 C CA . ALA A 1 105 ? -11.076 8.665 11.889 1.00 96.56 105 ALA A CA 1
ATOM 862 C C . ALA A 1 105 ? -9.753 8.396 11.142 1.00 96.56 105 ALA A C 1
ATOM 864 O O . ALA A 1 105 ? -8.677 8.787 11.610 1.00 96.56 105 ALA A O 1
ATOM 865 N N . ILE A 1 106 ? -9.802 7.678 10.018 1.00 96.19 106 ILE A N 1
ATOM 866 C CA . ILE A 1 106 ? -8.625 7.380 9.186 1.00 96.19 106 ILE A CA 1
ATOM 867 C C . ILE A 1 106 ? -8.453 8.366 8.023 1.00 96.19 106 ILE A C 1
ATOM 869 O O . ILE A 1 106 ? -7.553 8.165 7.210 1.00 96.19 106 ILE A O 1
ATOM 873 N N . ASN A 1 107 ? -9.296 9.390 7.910 1.00 96.06 107 ASN A N 1
ATOM 874 C CA . ASN A 1 107 ? -9.205 10.448 6.900 1.00 96.06 107 ASN A CA 1
ATOM 875 C C . ASN A 1 107 ? -9.073 11.821 7.565 1.00 96.06 107 ASN A C 1
ATOM 877 O O . ASN A 1 107 ? -8.539 12.726 6.887 1.00 96.06 107 ASN A O 1
#

Radius of gyration: 16.26 Å; Cα contacts (8 Å, |Δi|>4): 1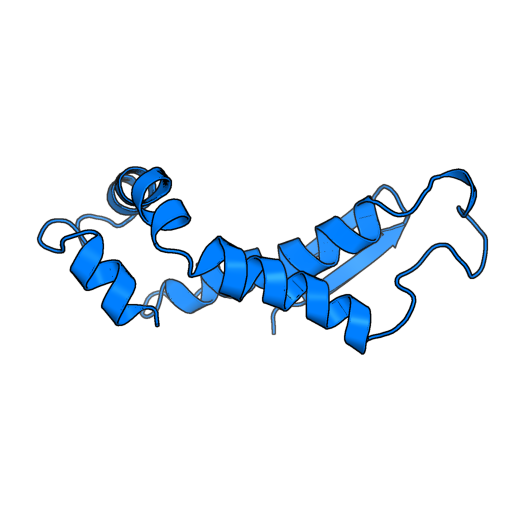27; chains: 1; bounding box: 37×23×43 Å

Secondary structure (DSSP, 8-state):
--EEEEEETTEEEEE----TT-HHHHHHHHHHHHHHHHHHHTS-GGGTTSTTSS-S-HHHHHHHHHIIIIIIIT-HHHHHHHHHHHHHTTTTTTTT--HHHHHHHT-

Nearest PDB structures (foldseek):
  3hq2-assembly1_B  TM=9.841E-01  e=2.327E-10  Bacillus subtilis
  5giv-assembly3_E  TM=9.815E-01  e=9.834E-08  Deinococcus radiodurans R1 = ATCC 13939 = DSM 20539
  7a03-assembly1_A  TM=9.584E-01  e=7.644E-08  Chitinophagaceae bacterium
  5e3x-assembly1_A-2  TM=9.763E-01  e=3.931E-07  Fervidobacterium islandicum
  1ka2-assembly1_A  TM=9.756E-01  e=6.506E-07  Pyrococcus furiosus

Mean predicted aligned error: 2.54 Å

Foldseek 3Di:
DWAWDDPFLVDIDIDFDDDPVDRCRRQLSVQLRVLLSVVLNPQDPVCGPHPSSHDPDVVVSNVSSCCRRPVQVLDLVNCVVCVVVVCVPVVNPCVPPDSVNVSVVSD

Sequence (107 aa):
HPFEITLNRGDVRITTRYDEKDFRMAVFGTIHECGHAVYEQNIAEKFEGTPLCSGTSMGIHESQSLFFENFIGRNKSFWKKNYDLLKEYSDGQFNDISVDEFYDAIN

pLDDT: mean 97.07, std 1.8, range [90.81, 98.81]

Organism: NCBI:txid1890302